Protein AF-A0A529FCH0-F1 (afdb_monomer_lite)

Radius of gyration: 18.07 Å; chains: 1; bounding box: 36×38×46 Å

pLDDT: mean 94.54, std 3.58, range [69.69, 98.44]

Structure (mmCIF, N/CA/C/O backbone):
data_AF-A0A529FCH0-F1
#
_entry.id   AF-A0A529FCH0-F1
#
loop_
_atom_site.group_PDB
_atom_site.id
_atom_site.type_symbol
_atom_site.label_atom_id
_atom_site.label_alt_id
_atom_site.label_comp_id
_atom_site.label_asym_id
_atom_site.label_entity_id
_atom_site.label_seq_id
_atom_site.pdbx_PDB_ins_code
_atom_site.Cartn_x
_atom_site.Cartn_y
_atom_site.Cartn_z
_atom_site.occupancy
_atom_site.B_iso_or_equiv
_atom_site.auth_seq_id
_atom_site.auth_comp_id
_atom_site.auth_asym_id
_atom_site.auth_atom_id
_atom_site.pdbx_PDB_model_num
ATOM 1 N N . TYR A 1 1 ? -3.120 -13.422 10.374 1.00 89.25 1 TYR A N 1
ATOM 2 C CA . TYR A 1 1 ? -1.796 -13.401 11.034 1.00 89.25 1 TYR A CA 1
ATOM 3 C C . TYR A 1 1 ? -1.778 -12.468 12.243 1.00 89.25 1 TYR A C 1
ATOM 5 O O . TYR A 1 1 ? -1.714 -12.983 13.349 1.00 89.25 1 TYR A O 1
ATOM 13 N N . LEU A 1 2 ? -1.898 -11.141 12.067 1.00 92.69 2 LEU A N 1
ATOM 14 C CA . LEU A 1 2 ? -1.776 -10.161 13.165 1.00 92.69 2 LEU A CA 1
ATOM 15 C C . LEU A 1 2 ? -2.730 -10.425 14.342 1.00 92.69 2 LEU A C 1
ATOM 17 O O . LEU A 1 2 ? -2.283 -10.433 15.482 1.00 92.69 2 LEU A O 1
ATOM 21 N N . ALA A 1 3 ? -4.005 -10.718 14.068 1.00 93.12 3 ALA A N 1
ATOM 22 C CA . ALA A 1 3 ? -4.989 -11.093 15.090 1.00 93.12 3 ALA A CA 1
ATOM 23 C C . ALA A 1 3 ? -4.512 -12.279 15.955 1.00 93.12 3 ALA A C 1
ATOM 25 O O . ALA A 1 3 ? -4.446 -12.179 17.175 1.00 93.12 3 ALA A O 1
ATOM 26 N N . VAL A 1 4 ? -4.093 -13.371 15.308 1.00 92.94 4 VAL A N 1
ATOM 27 C CA . VAL A 1 4 ? -3.622 -14.596 15.979 1.00 92.94 4 VAL A CA 1
ATOM 28 C C . VAL A 1 4 ? -2.334 -14.361 16.763 1.00 92.94 4 VAL A C 1
ATOM 30 O O . VAL A 1 4 ? -2.212 -14.813 17.897 1.00 92.94 4 VAL A O 1
ATOM 33 N N . ARG A 1 5 ? -1.387 -13.604 16.195 1.00 91.00 5 ARG A N 1
ATOM 34 C CA . ARG A 1 5 ? -0.142 -13.227 16.882 1.00 91.00 5 ARG A CA 1
ATOM 35 C C . ARG A 1 5 ? -0.406 -12.435 18.168 1.00 91.00 5 ARG A C 1
ATOM 37 O O . ARG A 1 5 ? 0.389 -12.527 19.094 1.00 91.00 5 ARG A O 1
ATOM 44 N N . ASN A 1 6 ? -1.516 -11.702 18.228 1.00 91.94 6 ASN A N 1
ATOM 45 C CA . ASN A 1 6 ? -1.942 -10.927 19.392 1.00 91.94 6 ASN A CA 1
ATOM 46 C C . ASN A 1 6 ? -3.012 -11.645 20.238 1.00 91.94 6 ASN A C 1
ATOM 48 O O . ASN A 1 6 ? -3.726 -11.005 21.003 1.00 91.94 6 ASN A O 1
ATOM 52 N N . GLY A 1 7 ? -3.119 -12.974 20.126 1.00 94.69 7 GLY A N 1
ATOM 53 C CA . GLY A 1 7 ? -3.901 -13.803 21.048 1.00 94.69 7 GLY A CA 1
ATOM 54 C C . GLY A 1 7 ? -5.348 -14.087 20.643 1.00 94.69 7 GLY A C 1
ATOM 55 O O . GLY A 1 7 ? -6.012 -14.838 21.356 1.00 94.69 7 GLY A O 1
ATOM 56 N N . LEU A 1 8 ? -5.834 -13.562 19.510 1.00 95.88 8 LEU A N 1
ATOM 57 C CA . LEU A 1 8 ? -7.170 -13.901 19.006 1.00 95.88 8 LEU A CA 1
ATOM 58 C C . LEU A 1 8 ? -7.195 -15.305 18.395 1.00 95.88 8 LEU A C 1
ATOM 60 O O . LEU A 1 8 ? -6.323 -15.691 17.612 1.00 95.88 8 LEU A O 1
ATOM 64 N N . LYS A 1 9 ? -8.235 -16.066 18.712 1.00 95.81 9 LYS A N 1
ATOM 65 C CA . LYS A 1 9 ? -8.464 -17.416 18.199 1.00 95.81 9 LYS A CA 1
ATOM 66 C C . LYS A 1 9 ? -9.343 -17.379 16.946 1.00 95.81 9 LYS A C 1
ATOM 68 O O . LYS A 1 9 ? -10.126 -16.445 16.757 1.00 95.81 9 LYS A O 1
ATOM 73 N N . PRO A 1 10 ? -9.256 -18.402 16.075 1.00 88.12 10 PRO A N 1
ATOM 74 C CA . PRO A 1 10 ? -10.286 -18.625 15.066 1.00 88.12 10 PRO A CA 1
ATOM 75 C C . PRO A 1 10 ? -11.669 -18.683 15.738 1.00 88.12 10 PRO A C 1
ATOM 77 O O . PRO A 1 10 ? -11.860 -19.473 16.659 1.00 88.12 10 PRO A O 1
ATOM 80 N N . GLY A 1 11 ? -12.604 -17.839 15.299 1.00 93.50 11 GLY A N 1
ATOM 81 C CA . GLY A 1 11 ? -13.940 -17.702 15.896 1.00 93.50 11 GLY A CA 1
ATOM 82 C C . GLY A 1 11 ? -14.148 -16.439 16.740 1.00 93.50 11 GLY A C 1
ATOM 83 O O . GLY A 1 11 ? -15.287 -15.999 16.853 1.00 93.50 11 GLY A O 1
ATOM 84 N N . ASP A 1 12 ? -13.082 -15.800 17.241 1.00 96.25 12 ASP A N 1
ATOM 85 C CA . ASP A 1 12 ? -13.191 -14.522 17.978 1.00 96.25 12 ASP A CA 1
ATOM 86 C C . ASP A 1 12 ? -13.555 -13.342 17.057 1.00 96.25 12 ASP A C 1
ATOM 88 O O . ASP A 1 12 ? -13.923 -12.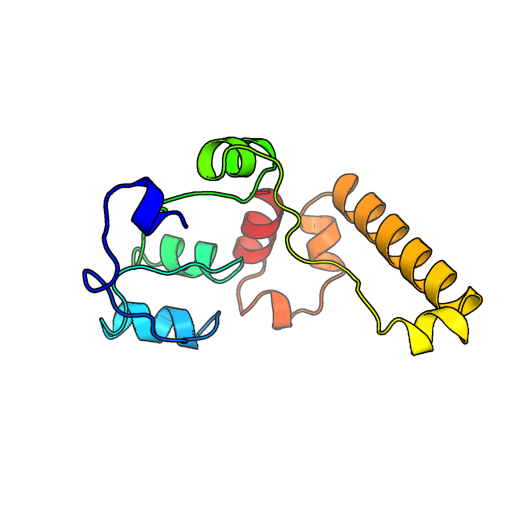264 17.515 1.00 96.25 12 ASP A O 1
ATOM 92 N N . TYR A 1 13 ? -13.424 -13.535 15.744 1.00 94.81 13 TYR A N 1
ATOM 93 C CA . TYR A 1 13 ? -13.756 -12.556 14.719 1.00 94.81 13 TYR A CA 1
ATOM 94 C C . TYR A 1 13 ? -14.274 -13.249 13.459 1.00 94.81 13 TYR A C 1
ATOM 96 O O . TYR A 1 13 ? -13.989 -14.423 13.199 1.00 94.81 13 TYR A O 1
ATOM 104 N N . THR A 1 14 ? -14.999 -12.487 12.646 1.00 95.12 14 THR A N 1
ATOM 105 C CA . THR A 1 14 ? -15.400 -12.881 11.295 1.00 95.12 14 THR A CA 1
ATOM 106 C C . THR A 1 14 ? -14.694 -12.001 10.270 1.00 95.12 14 THR A C 1
ATOM 108 O O . THR A 1 14 ? -14.229 -10.904 10.581 1.00 95.12 14 THR A O 1
ATOM 111 N N . LEU A 1 15 ? -14.553 -12.507 9.047 1.00 94.56 15 LEU A N 1
ATOM 112 C CA . LEU A 1 15 ? -13.958 -11.763 7.942 1.00 94.56 15 LEU A CA 1
ATOM 113 C C . LEU A 1 15 ? -15.052 -11.373 6.954 1.00 94.56 15 LEU A C 1
ATOM 115 O O . LEU A 1 15 ? -15.754 -12.240 6.437 1.00 94.56 15 LEU A O 1
ATOM 119 N N . LEU A 1 16 ? -15.148 -10.075 6.668 1.00 96.75 16 LEU A N 1
ATOM 120 C CA . LEU A 1 16 ? -16.065 -9.520 5.680 1.00 96.75 16 LEU A CA 1
ATOM 121 C C . LEU A 1 16 ? -15.259 -8.833 4.563 1.00 96.75 16 LEU A C 1
ATOM 123 O O . LEU A 1 16 ? -14.545 -7.864 4.837 1.00 96.75 16 LEU A O 1
ATOM 127 N N . PRO A 1 17 ? -15.330 -9.306 3.305 1.00 96.19 17 PRO A N 1
ATOM 128 C CA . PRO A 1 17 ? -14.671 -8.637 2.190 1.00 96.19 17 PRO A CA 1
ATOM 129 C C . PRO A 1 17 ? -15.437 -7.364 1.807 1.00 96.19 17 PRO A C 1
ATOM 131 O O . PRO A 1 17 ? -16.474 -7.426 1.154 1.00 96.19 17 PRO A O 1
ATOM 134 N N . VAL A 1 18 ? -14.907 -6.201 2.194 1.00 96.56 18 VAL A N 1
ATOM 135 C CA . VAL A 1 18 ? -15.541 -4.888 1.944 1.00 96.56 18 VAL A CA 1
ATOM 136 C C . VAL A 1 18 ? -14.848 -4.057 0.858 1.00 96.56 18 VAL A C 1
ATOM 138 O O . VAL A 1 18 ? -15.271 -2.942 0.560 1.00 96.56 18 VAL A O 1
ATOM 141 N N . GLY A 1 19 ? -13.782 -4.573 0.243 1.00 94.19 19 GLY A N 1
ATOM 142 C CA . GLY A 1 19 ? -12.987 -3.837 -0.745 1.00 94.19 19 GLY A CA 1
ATOM 143 C C . GLY A 1 19 ? -12.156 -2.703 -0.129 1.00 94.19 19 GLY A C 1
ATOM 144 O O . GLY A 1 19 ? -11.763 -2.780 1.030 1.00 94.19 19 GLY A O 1
ATOM 145 N N . ALA A 1 20 ? -11.873 -1.663 -0.914 1.00 91.62 20 ALA A N 1
ATOM 146 C CA . ALA A 1 20 ? -11.093 -0.484 -0.520 1.00 91.62 20 ALA A CA 1
ATOM 147 C C . ALA A 1 20 ? -11.799 0.808 -0.977 1.00 91.62 20 ALA A C 1
ATOM 149 O O . ALA A 1 20 ? -12.777 0.769 -1.725 1.00 91.62 20 ALA A O 1
ATOM 150 N N . GLY A 1 21 ? -11.315 1.975 -0.549 1.00 92.25 21 GLY A N 1
ATOM 151 C CA . GLY A 1 21 ? -11.914 3.257 -0.922 1.00 92.25 21 GLY A CA 1
ATOM 152 C C . GLY A 1 21 ? -13.302 3.450 -0.307 1.00 92.25 21 GLY A C 1
ATOM 153 O O . GLY A 1 21 ? -13.499 3.225 0.886 1.00 92.25 21 GLY A O 1
ATOM 154 N N . ASN A 1 22 ? -14.272 3.890 -1.113 1.00 93.06 22 ASN A N 1
ATOM 155 C CA . ASN A 1 22 ? -15.601 4.269 -0.621 1.00 93.06 22 ASN A CA 1
ATOM 156 C C . ASN A 1 22 ? -16.355 3.109 0.046 1.00 93.06 22 ASN A C 1
ATOM 158 O O . ASN A 1 22 ? -17.089 3.349 1.000 1.00 93.06 22 ASN A O 1
ATOM 162 N N . THR A 1 23 ? -16.171 1.869 -0.418 1.00 96.50 23 THR A N 1
ATOM 163 C CA . THR A 1 23 ? -16.853 0.702 0.163 1.00 96.50 23 THR A CA 1
ATOM 164 C C . THR A 1 23 ? -16.298 0.357 1.543 1.00 96.50 23 THR A C 1
ATOM 166 O O . THR A 1 23 ? -17.070 0.110 2.463 1.00 96.50 23 THR A O 1
ATOM 169 N N . PHE A 1 24 ? -14.977 0.445 1.726 1.00 97.56 24 PHE A N 1
ATOM 170 C CA . PHE A 1 24 ? -14.343 0.275 3.035 1.00 97.56 24 PHE A CA 1
ATOM 171 C C . PHE A 1 24 ? -14.774 1.381 4.006 1.00 97.56 24 PHE A C 1
ATOM 173 O O . PHE A 1 24 ? -15.151 1.100 5.139 1.00 97.56 24 PHE A O 1
ATOM 180 N N . ILE A 1 25 ? -14.778 2.642 3.550 1.00 96.25 25 ILE A N 1
ATOM 181 C CA . ILE A 1 25 ? -15.233 3.783 4.362 1.00 96.25 25 ILE A CA 1
ATOM 182 C C . ILE A 1 25 ? -16.697 3.602 4.781 1.00 96.25 25 ILE A C 1
ATOM 184 O O . ILE A 1 25 ? -17.035 3.847 5.936 1.00 96.25 25 ILE A O 1
ATOM 188 N N . ALA A 1 26 ? -17.565 3.164 3.866 1.00 97.31 26 ALA A N 1
ATOM 189 C CA . ALA A 1 26 ? -18.964 2.894 4.176 1.00 97.31 26 ALA A CA 1
ATOM 190 C C . ALA A 1 26 ? -19.114 1.766 5.205 1.00 97.31 26 ALA A C 1
ATOM 192 O O . ALA A 1 26 ? -19.889 1.921 6.142 1.00 97.31 26 ALA A O 1
ATOM 193 N N . ALA A 1 27 ? -18.345 0.682 5.075 1.00 98.31 27 ALA A N 1
ATOM 194 C CA . ALA A 1 27 ? -18.388 -0.435 6.013 1.00 98.31 27 ALA A CA 1
ATOM 195 C C . ALA A 1 27 ? -17.969 -0.031 7.437 1.00 98.31 27 ALA A C 1
ATOM 197 O O . ALA A 1 27 ? -18.598 -0.474 8.393 1.00 98.31 27 ALA A O 1
ATOM 198 N N . VAL A 1 28 ? -16.965 0.848 7.581 1.00 97.81 28 VAL A N 1
ATOM 199 C CA . VAL A 1 28 ? -16.597 1.438 8.883 1.00 97.81 28 VAL A CA 1
ATOM 200 C C . VAL A 1 28 ? -17.748 2.288 9.431 1.00 97.81 28 VAL A C 1
ATOM 202 O O . VAL A 1 28 ? -18.199 2.072 10.549 1.00 97.81 28 VAL A O 1
ATOM 205 N N . LYS A 1 29 ? -18.286 3.217 8.628 1.00 97.00 29 LYS A N 1
ATOM 206 C CA . LYS A 1 29 ? -19.363 4.133 9.060 1.00 97.00 29 LYS A CA 1
ATOM 207 C C . LYS A 1 29 ? -20.671 3.427 9.421 1.00 97.00 29 LYS A C 1
ATOM 209 O O . LYS A 1 29 ? -21.437 3.932 10.232 1.00 97.00 29 LYS A O 1
ATOM 214 N N . GLN A 1 30 ? -20.956 2.306 8.767 1.00 97.62 30 GLN A N 1
ATOM 215 C CA . GLN A 1 30 ? -22.154 1.496 8.994 1.00 97.62 30 GLN A CA 1
ATOM 216 C C . GLN A 1 30 ? -21.939 0.417 10.064 1.00 97.62 30 GLN A C 1
ATOM 218 O O . GLN A 1 30 ? -22.808 -0.435 10.228 1.00 97.62 30 GLN A O 1
ATOM 223 N N . ASP A 1 31 ? -20.790 0.431 10.750 1.00 97.19 31 ASP A N 1
ATOM 224 C CA . ASP A 1 31 ? -20.401 -0.544 11.777 1.00 97.19 31 ASP A CA 1
ATOM 225 C C . ASP A 1 31 ? -20.448 -2.008 11.290 1.00 97.19 31 ASP A C 1
ATOM 227 O O . ASP A 1 31 ? -20.649 -2.956 12.047 1.00 97.19 31 ASP A O 1
ATOM 231 N N . GLN A 1 32 ? -20.246 -2.217 9.986 1.00 98.00 32 GLN A N 1
ATOM 232 C CA . GLN A 1 32 ? -20.128 -3.557 9.410 1.00 98.00 32 GLN A CA 1
ATOM 233 C C . GLN A 1 32 ? -18.769 -4.189 9.717 1.00 98.00 32 GLN A C 1
ATOM 235 O O . GLN A 1 32 ? -18.647 -5.414 9.713 1.00 98.00 32 GLN A O 1
ATOM 240 N N . ILE A 1 33 ? -17.745 -3.361 9.950 1.00 97.94 33 ILE A N 1
ATOM 241 C CA . ILE A 1 33 ? -16.413 -3.791 10.373 1.00 97.94 33 ILE A CA 1
ATOM 242 C C . ILE A 1 33 ? -15.897 -2.901 11.504 1.00 97.94 33 ILE A C 1
ATOM 244 O O . ILE A 1 33 ? -16.013 -1.681 11.448 1.00 97.94 33 ILE A O 1
ATOM 248 N N . GLN A 1 34 ? -15.248 -3.515 12.494 1.00 96.31 34 GLN A N 1
ATOM 249 C CA . GLN A 1 34 ? -14.599 -2.802 13.604 1.00 96.31 34 GLN A CA 1
ATOM 250 C C . GLN A 1 34 ? -13.098 -2.579 13.357 1.00 96.31 34 GLN A C 1
ATOM 252 O O . GLN A 1 34 ? -12.473 -1.725 13.980 1.00 96.31 34 GLN A O 1
ATOM 257 N N . ALA A 1 35 ? -12.501 -3.347 12.443 1.00 96.06 35 ALA A N 1
ATOM 258 C CA . ALA A 1 35 ? -11.118 -3.201 12.008 1.00 96.06 35 ALA A CA 1
ATOM 259 C C . ALA A 1 35 ? -10.955 -3.742 10.583 1.00 96.06 35 ALA A C 1
ATOM 261 O O . ALA A 1 35 ? -11.679 -4.640 10.156 1.00 96.06 35 ALA A O 1
ATOM 262 N N . GLY A 1 36 ? -9.963 -3.237 9.853 1.00 95.81 36 GLY A N 1
ATOM 263 C CA . GLY A 1 36 ? -9.641 -3.740 8.524 1.00 95.81 36 GLY A CA 1
ATOM 264 C C . GLY A 1 36 ? -8.273 -3.279 8.039 1.00 95.81 36 GLY A C 1
ATOM 265 O O . GLY A 1 36 ? -7.667 -2.371 8.604 1.00 95.81 36 GLY A O 1
ATOM 266 N N . MET A 1 37 ? -7.787 -3.927 6.984 1.00 95.06 37 MET A N 1
ATOM 267 C CA . MET A 1 37 ? -6.538 -3.577 6.312 1.00 95.06 37 MET A CA 1
ATOM 268 C C . MET A 1 37 ? -6.865 -2.894 4.985 1.00 95.06 37 MET A C 1
ATOM 270 O O . MET A 1 37 ? -7.599 -3.448 4.173 1.00 95.06 37 MET A O 1
ATOM 274 N N . THR A 1 38 ? -6.322 -1.699 4.768 1.00 95.00 38 THR A N 1
ATOM 275 C CA . THR A 1 38 ? -6.512 -0.917 3.539 1.00 95.00 38 THR A CA 1
ATOM 276 C C . THR A 1 38 ? -5.234 -0.140 3.206 1.00 95.00 38 THR A C 1
ATOM 278 O O . THR A 1 38 ? -4.282 -0.152 3.983 1.00 95.00 38 THR A O 1
ATOM 281 N N . THR A 1 39 ? -5.204 0.526 2.051 1.00 93.31 39 THR A N 1
ATOM 282 C CA . THR A 1 39 ? -4.084 1.345 1.559 1.00 93.31 39 THR A CA 1
ATOM 283 C C . THR A 1 39 ? -4.500 2.802 1.340 1.00 93.31 39 THR A C 1
ATOM 285 O O . THR A 1 39 ? -5.688 3.149 1.410 1.00 93.31 39 THR A O 1
ATOM 288 N N . GLU A 1 40 ? -3.533 3.667 1.037 1.00 91.56 40 GLU A N 1
ATOM 289 C CA . GLU A 1 40 ? -3.813 5.022 0.555 1.00 91.56 40 GLU A CA 1
ATOM 290 C C . GLU A 1 40 ? -4.598 5.005 -0.773 1.00 91.56 40 GLU A C 1
ATOM 292 O O . GLU A 1 40 ? -4.481 4.046 -1.544 1.00 91.56 40 GLU A O 1
ATOM 297 N N . PRO A 1 41 ? -5.434 6.027 -1.050 1.00 91.81 41 PRO A N 1
ATOM 298 C CA . PRO A 1 41 ? -5.751 7.188 -0.202 1.00 91.81 41 PRO A CA 1
ATOM 299 C C . PRO A 1 41 ? -6.869 6.928 0.832 1.00 91.81 41 PRO A C 1
ATOM 301 O O . PRO A 1 41 ? -7.414 7.864 1.420 1.00 91.81 41 PRO A O 1
ATOM 304 N N . THR A 1 42 ? -7.286 5.672 1.034 1.00 93.62 42 THR A N 1
ATOM 305 C CA . THR A 1 42 ? -8.391 5.331 1.955 1.00 93.62 42 THR A CA 1
ATOM 306 C C . THR A 1 42 ? -8.027 5.648 3.406 1.00 93.62 42 THR A C 1
ATOM 308 O O . THR A 1 42 ? -8.857 6.189 4.135 1.00 93.62 42 THR A O 1
ATOM 311 N N . ILE A 1 43 ? -6.782 5.352 3.804 1.00 94.06 43 ILE A N 1
ATOM 312 C CA . ILE A 1 43 ? -6.254 5.637 5.147 1.00 94.06 43 ILE A CA 1
ATOM 313 C C . ILE A 1 43 ? -6.340 7.139 5.423 1.00 94.06 43 ILE A C 1
ATOM 315 O O . ILE A 1 43 ? -7.006 7.548 6.375 1.00 94.06 43 ILE A O 1
ATOM 319 N N . ALA A 1 44 ? -5.739 7.965 4.563 1.00 91.81 44 ALA A N 1
ATOM 320 C CA . ALA A 1 44 ? -5.725 9.409 4.751 1.00 91.81 44 ALA A CA 1
ATOM 321 C C . ALA A 1 44 ? -7.141 10.010 4.837 1.00 91.81 44 ALA A C 1
ATOM 323 O O . ALA A 1 44 ? -7.384 10.913 5.638 1.00 91.81 44 ALA A O 1
ATOM 324 N N . LYS A 1 45 ? -8.110 9.477 4.078 1.00 92.56 45 LYS A N 1
ATOM 325 C CA . LYS A 1 45 ? -9.518 9.900 4.169 1.00 92.56 45 LYS A CA 1
ATOM 326 C C . LYS A 1 45 ? -10.144 9.591 5.526 1.00 92.56 45 LYS A C 1
ATOM 328 O O . LYS A 1 45 ? -10.742 10.488 6.111 1.00 92.56 45 LYS A O 1
ATOM 333 N N . LEU A 1 46 ? -9.998 8.362 6.023 1.00 94.94 46 LEU A N 1
ATOM 334 C CA . LEU A 1 46 ? -10.565 7.948 7.312 1.00 94.94 46 LEU A CA 1
ATOM 335 C C . LEU A 1 46 ? -9.971 8.733 8.485 1.00 94.94 46 LEU A C 1
ATOM 337 O O . LEU A 1 46 ? -10.709 9.147 9.379 1.00 94.94 46 LEU A O 1
ATOM 341 N N . LEU A 1 47 ? -8.657 8.979 8.454 1.00 94.00 47 LEU A N 1
ATOM 342 C CA . LEU A 1 47 ? -7.974 9.776 9.474 1.00 94.00 47 LEU A CA 1
ATOM 343 C C . LEU A 1 47 ? -8.430 11.235 9.442 1.00 94.00 47 LEU A C 1
ATOM 345 O O . LEU A 1 47 ? -8.720 11.811 10.486 1.00 94.00 47 LEU A O 1
ATOM 349 N N . LYS A 1 48 ? -8.554 11.825 8.245 1.00 92.00 48 LYS A N 1
ATOM 350 C CA . LYS A 1 48 ? -9.021 13.208 8.080 1.00 92.00 48 LYS A CA 1
ATOM 351 C C . LYS A 1 48 ? -10.432 13.418 8.628 1.00 92.00 48 LYS A C 1
ATOM 353 O O . LYS A 1 48 ? -10.725 14.493 9.140 1.00 92.00 48 LYS A O 1
ATOM 358 N N . THR A 1 49 ? -11.307 12.422 8.498 1.00 92.88 49 THR A N 1
ATOM 359 C CA . THR A 1 49 ? -12.680 12.493 9.014 1.00 92.88 49 THR A CA 1
ATOM 360 C C . THR A 1 49 ? -12.813 12.039 10.467 1.00 92.88 49 THR A C 1
ATOM 362 O O . THR A 1 49 ? -13.900 12.163 11.018 1.00 92.88 49 THR A O 1
ATOM 365 N N . GLY A 1 50 ? -11.750 11.512 11.086 1.00 95.12 50 GLY A N 1
ATOM 366 C CA . GLY A 1 50 ? -11.789 10.973 12.451 1.00 95.12 50 GLY A CA 1
ATOM 367 C C . GLY A 1 50 ? -12.592 9.676 12.598 1.00 95.12 50 GLY A C 1
ATOM 368 O O . GLY A 1 50 ? -12.945 9.303 13.709 1.00 95.12 50 GLY A O 1
ATOM 369 N N . GLU A 1 51 ? -12.881 8.991 11.489 1.00 95.88 51 GLU A N 1
ATOM 370 C CA . GLU A 1 51 ? -13.722 7.779 11.463 1.00 95.88 51 GLU A CA 1
ATOM 371 C C . GLU A 1 51 ? -12.927 6.520 11.837 1.00 95.88 51 GLU A C 1
ATOM 373 O O . GLU A 1 51 ? -13.502 5.478 12.130 1.00 95.88 51 GLU A O 1
ATOM 378 N N . ALA A 1 52 ? -11.594 6.591 11.794 1.00 97.12 52 ALA A N 1
ATOM 379 C CA . ALA A 1 52 ? -10.722 5.496 12.193 1.00 97.12 52 ALA A CA 1
ATOM 380 C C . ALA A 1 52 ? -9.400 6.014 12.766 1.00 97.12 52 ALA A C 1
ATOM 382 O O . ALA A 1 52 ? -9.030 7.177 12.593 1.00 97.12 52 ALA A O 1
ATOM 383 N N . SER A 1 53 ? -8.656 5.108 13.391 1.00 97.19 53 SER A N 1
ATOM 384 C CA . SER A 1 53 ? -7.276 5.299 13.829 1.00 97.19 53 SER A CA 1
ATOM 385 C C . SER A 1 53 ? -6.397 4.153 13.317 1.00 97.19 53 SER A C 1
ATOM 387 O O . SER A 1 53 ? -6.885 3.097 12.909 1.00 97.19 53 SER A O 1
ATOM 389 N N . ILE A 1 54 ? -5.080 4.366 13.293 1.00 96.38 54 ILE A N 1
ATOM 390 C CA . ILE A 1 54 ? -4.128 3.337 12.865 1.00 96.38 54 ILE A CA 1
ATOM 391 C C . ILE A 1 54 ? -3.888 2.364 14.025 1.00 96.38 54 ILE A C 1
ATOM 393 O O . ILE A 1 54 ? -3.395 2.773 15.073 1.00 96.38 54 ILE A O 1
ATOM 397 N N . LEU A 1 55 ? -4.182 1.077 13.812 1.00 95.75 55 LEU A N 1
ATOM 398 C CA . LEU A 1 55 ? -3.832 0.001 14.751 1.00 95.75 55 LEU A CA 1
ATOM 399 C C . LEU A 1 55 ? -2.415 -0.532 14.510 1.00 95.75 55 LEU A C 1
ATOM 401 O O . LEU A 1 55 ? -1.650 -0.741 15.445 1.00 95.75 55 LEU A O 1
ATOM 405 N N . VAL A 1 56 ? -2.079 -0.768 13.241 1.00 95.75 56 VAL A N 1
ATOM 406 C CA . VAL A 1 56 ? -0.773 -1.258 12.789 1.00 95.75 56 VAL A CA 1
ATOM 407 C C . VAL A 1 56 ? -0.433 -0.528 11.497 1.00 95.75 56 VAL A C 1
ATOM 409 O O . VAL A 1 56 ? -1.236 -0.511 10.565 1.00 95.75 56 VAL A O 1
ATOM 412 N N . ASP A 1 57 ? 0.752 0.071 11.441 1.00 94.50 57 ASP A N 1
ATOM 413 C CA . ASP A 1 57 ? 1.277 0.720 10.243 1.00 94.50 57 ASP A CA 1
ATOM 414 C C . ASP A 1 57 ? 2.298 -0.212 9.579 1.00 94.50 57 ASP A C 1
ATOM 416 O O . ASP A 1 57 ? 3.185 -0.726 10.249 1.00 94.50 57 ASP A O 1
ATOM 420 N N . MET A 1 58 ? 2.168 -0.453 8.276 1.00 94.19 58 MET A N 1
ATOM 421 C CA . MET A 1 58 ? 3.095 -1.279 7.487 1.00 94.19 58 MET A CA 1
ATOM 422 C C . MET A 1 58 ? 3.522 -0.560 6.201 1.00 94.19 58 MET A C 1
ATOM 424 O O . MET A 1 58 ? 3.827 -1.198 5.199 1.00 94.19 58 MET A O 1
ATOM 428 N N . ARG A 1 59 ? 3.503 0.778 6.202 1.00 92.25 59 ARG A N 1
ATOM 429 C CA . ARG A 1 59 ? 3.869 1.581 5.025 1.00 92.25 59 ARG A CA 1
ATOM 430 C C . ARG A 1 59 ? 5.364 1.582 4.724 1.00 92.25 59 ARG A C 1
ATOM 432 O O . ARG A 1 59 ? 5.751 1.633 3.567 1.00 92.25 59 ARG A O 1
ATOM 439 N N . THR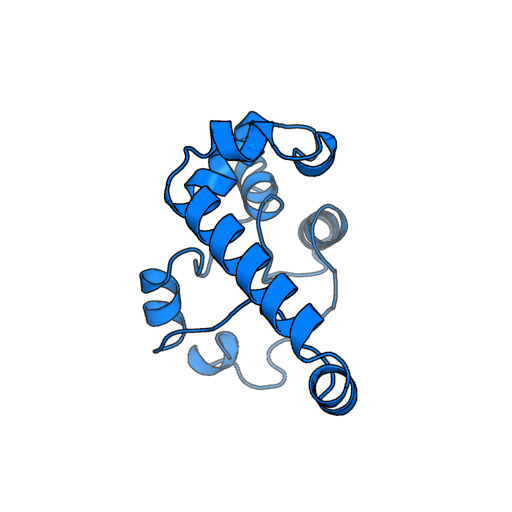 A 1 60 ? 6.213 1.439 5.744 1.00 91.88 60 THR A N 1
ATOM 440 C CA . THR A 1 60 ? 7.669 1.343 5.547 1.00 91.88 60 THR A CA 1
ATOM 441 C C . THR A 1 60 ? 8.184 -0.082 5.773 1.00 91.88 60 THR A C 1
ATOM 443 O O . THR A 1 60 ? 7.557 -0.857 6.515 1.00 91.88 60 THR A O 1
ATOM 446 N N . PRO A 1 61 ? 9.336 -0.456 5.181 1.00 92.06 61 PRO A N 1
ATOM 447 C CA . PRO A 1 61 ? 9.970 -1.751 5.428 1.00 92.06 61 PRO A CA 1
ATOM 448 C C . PRO A 1 61 ? 10.237 -2.026 6.914 1.00 92.06 61 PRO A C 1
ATOM 450 O O . PRO A 1 61 ? 10.060 -3.152 7.378 1.00 92.06 61 PRO A O 1
ATOM 453 N N . GLU A 1 62 ? 10.619 -1.001 7.677 1.00 94.12 62 GLU A N 1
ATOM 454 C CA . GLU A 1 62 ? 10.925 -1.098 9.107 1.00 94.12 62 GLU A CA 1
ATOM 455 C C . GLU A 1 62 ? 9.669 -1.441 9.906 1.00 94.12 62 GLU A C 1
ATOM 457 O O . GLU A 1 62 ? 9.658 -2.430 10.639 1.00 94.12 62 GLU A O 1
ATOM 462 N N . LYS A 1 63 ? 8.588 -0.679 9.699 1.00 94.75 63 LYS A N 1
ATOM 463 C CA . LYS A 1 63 ? 7.302 -0.895 10.378 1.00 94.75 63 LYS A CA 1
ATOM 464 C C . LYS A 1 63 ? 6.671 -2.236 9.998 1.00 94.75 63 LYS A C 1
ATOM 466 O O . LYS A 1 63 ? 6.118 -2.947 10.832 1.00 94.75 63 LYS A O 1
ATOM 471 N N . THR A 1 64 ? 6.828 -2.639 8.739 1.00 95.06 64 THR A N 1
ATOM 472 C CA . THR A 1 64 ? 6.420 -3.967 8.262 1.00 95.06 64 THR A CA 1
ATOM 473 C C . THR A 1 64 ? 7.172 -5.076 8.991 1.00 95.06 64 THR A C 1
ATOM 475 O O . THR A 1 64 ? 6.566 -6.037 9.470 1.00 95.06 64 THR A O 1
ATOM 478 N N . LYS A 1 65 ? 8.498 -4.944 9.112 1.00 95.12 65 LYS A N 1
ATOM 479 C CA . LYS A 1 65 ? 9.333 -5.919 9.815 1.00 95.12 65 LYS A CA 1
ATOM 480 C C . LYS A 1 65 ? 8.991 -5.989 11.301 1.00 95.12 65 LYS A C 1
ATOM 482 O O . LYS A 1 65 ? 8.972 -7.086 11.851 1.00 95.12 65 LYS A O 1
ATOM 487 N N . GLU A 1 66 ? 8.685 -4.862 11.933 1.00 94.50 66 GLU A N 1
ATOM 488 C CA . GLU A 1 66 ? 8.189 -4.815 13.311 1.00 94.50 66 GLU A CA 1
ATOM 489 C C . GLU A 1 66 ? 6.878 -5.609 13.457 1.00 94.50 66 GLU A C 1
ATOM 491 O O . GLU A 1 66 ? 6.781 -6.530 14.276 1.00 94.50 66 GLU A O 1
ATOM 496 N N . ALA A 1 67 ? 5.903 -5.335 12.586 1.00 94.38 67 ALA A N 1
ATOM 497 C CA . ALA A 1 67 ? 4.586 -5.964 12.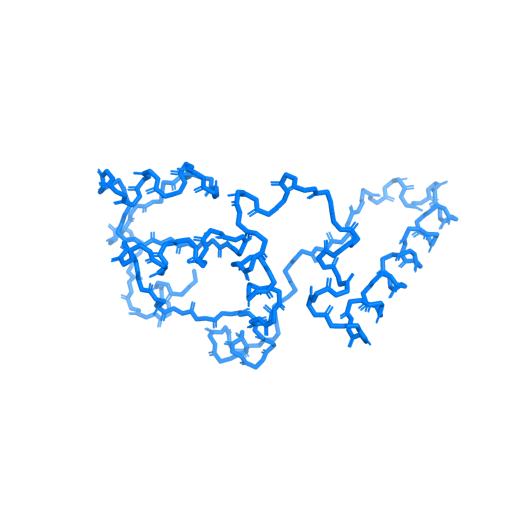618 1.00 94.38 67 ALA A CA 1
ATOM 498 C C . ALA A 1 67 ? 4.611 -7.470 12.291 1.00 94.38 67 ALA A C 1
ATOM 500 O O . ALA A 1 67 ? 3.854 -8.252 12.874 1.00 94.38 67 ALA A O 1
ATOM 501 N N . LEU A 1 68 ? 5.468 -7.901 11.360 1.00 94.56 68 LEU A N 1
ATOM 502 C CA . LEU A 1 68 ? 5.432 -9.252 10.779 1.00 94.56 68 LEU A CA 1
ATOM 503 C C . LEU A 1 68 ? 6.641 -10.128 11.133 1.00 94.56 68 LEU A C 1
ATOM 505 O O . LEU A 1 68 ? 6.602 -11.334 10.914 1.00 94.56 68 LEU A O 1
ATOM 509 N N . GLY A 1 69 ? 7.691 -9.560 11.729 1.00 93.19 69 GLY A N 1
ATOM 510 C CA . GLY A 1 69 ? 8.921 -10.276 12.088 1.00 93.19 69 GLY A CA 1
ATOM 511 C C . GLY A 1 69 ? 9.907 -10.473 10.930 1.00 93.19 69 GLY A C 1
ATOM 512 O O . GLY A 1 69 ? 10.943 -11.108 11.109 1.00 93.19 69 GLY A O 1
ATOM 513 N N . GLY A 1 70 ? 9.622 -9.928 9.747 1.00 93.25 70 GLY A N 1
ATOM 514 C CA . GLY A 1 70 ? 10.455 -10.073 8.556 1.00 93.25 70 GLY A CA 1
ATOM 515 C C . GLY A 1 70 ? 9.980 -9.185 7.404 1.00 93.25 70 GLY A C 1
ATOM 516 O O . GLY A 1 70 ? 8.943 -8.530 7.528 1.00 93.25 70 GLY A O 1
ATOM 517 N N . PRO A 1 71 ? 10.732 -9.135 6.290 1.00 91.19 71 PRO A N 1
ATOM 518 C CA . PRO A 1 71 ? 10.274 -8.448 5.090 1.00 91.19 71 PRO A CA 1
ATOM 519 C C . PRO A 1 71 ? 8.990 -9.097 4.560 1.00 91.19 71 PRO A C 1
ATOM 521 O O . PRO A 1 71 ? 8.840 -10.319 4.599 1.00 91.19 71 PRO A O 1
ATOM 524 N N . TYR A 1 72 ? 8.087 -8.277 4.028 1.00 91.38 72 TYR A N 1
ATOM 525 C CA . TYR A 1 72 ? 6.846 -8.733 3.411 1.00 91.38 72 TYR A CA 1
ATOM 526 C C . TYR A 1 72 ? 6.736 -8.162 1.993 1.00 91.38 72 TYR A C 1
ATOM 528 O O . TYR A 1 72 ? 6.532 -6.955 1.841 1.00 91.38 72 TYR A O 1
ATOM 536 N N . PRO A 1 73 ? 6.898 -8.988 0.944 1.00 89.75 73 PRO A N 1
ATOM 537 C CA . PRO A 1 73 ? 6.636 -8.550 -0.418 1.00 89.75 73 PRO A CA 1
ATOM 538 C C . PRO A 1 73 ? 5.126 -8.345 -0.593 1.00 89.75 73 PRO A C 1
ATOM 540 O O . PRO A 1 73 ? 4.349 -9.291 -0.488 1.00 89.75 73 PRO A O 1
ATOM 543 N N . ALA A 1 74 ? 4.719 -7.097 -0.834 1.00 90.06 74 ALA A N 1
ATOM 544 C CA . ALA A 1 74 ? 3.324 -6.726 -1.045 1.00 90.06 74 ALA A CA 1
ATOM 545 C C . ALA A 1 74 ? 2.916 -6.926 -2.520 1.00 90.06 74 ALA A C 1
ATOM 547 O O . ALA A 1 74 ? 2.879 -8.051 -3.021 1.00 90.06 74 ALA A O 1
ATOM 548 N N . ALA A 1 75 ? 2.610 -5.846 -3.243 1.00 89.81 75 ALA A N 1
ATOM 549 C CA . ALA A 1 75 ? 2.291 -5.925 -4.664 1.00 89.81 75 ALA A CA 1
ATOM 550 C C . ALA A 1 75 ? 3.518 -6.381 -5.470 1.00 89.81 75 ALA A C 1
ATOM 552 O O . ALA A 1 75 ? 4.597 -5.800 -5.363 1.00 89.81 75 ALA A O 1
ATOM 553 N N . SER A 1 76 ? 3.338 -7.418 -6.287 1.00 92.31 76 SER A N 1
ATOM 554 C CA . SER A 1 76 ? 4.384 -7.989 -7.138 1.00 92.31 76 SER A CA 1
ATOM 555 C C . SER A 1 76 ? 3.864 -8.161 -8.560 1.00 92.31 76 SER A C 1
ATOM 557 O O . SER A 1 76 ? 2.697 -8.499 -8.756 1.00 92.31 76 SER A O 1
ATOM 559 N N . PHE A 1 77 ? 4.730 -7.966 -9.554 1.00 92.38 77 PHE A N 1
ATOM 560 C CA . PHE A 1 77 ? 4.439 -8.389 -10.920 1.00 92.38 77 PHE A CA 1
ATOM 561 C C . PHE A 1 77 ? 4.696 -9.894 -11.033 1.00 92.38 77 PHE A C 1
ATOM 563 O O . PHE A 1 77 ? 5.829 -10.345 -10.872 1.00 92.38 77 PHE A O 1
ATOM 570 N N . TYR A 1 78 ? 3.643 -10.666 -11.288 1.00 94.19 78 TYR A N 1
ATOM 571 C CA . TYR A 1 78 ? 3.718 -12.106 -11.509 1.00 94.19 78 TYR A CA 1
ATOM 572 C C . TYR A 1 78 ? 2.932 -12.480 -12.764 1.00 94.19 78 TYR A C 1
ATOM 574 O O . TYR A 1 78 ? 1.948 -11.836 -13.124 1.00 94.19 78 TYR A O 1
ATOM 582 N N . VAL A 1 79 ? 3.388 -13.532 -13.434 1.00 95.44 79 VAL A N 1
ATOM 583 C CA . VAL A 1 79 ? 2.794 -14.066 -14.661 1.00 95.44 79 VAL A CA 1
ATOM 584 C C . VAL A 1 79 ? 2.746 -15.586 -14.577 1.00 95.44 79 VAL A C 1
ATOM 586 O O . VAL A 1 79 ? 3.444 -16.195 -13.765 1.00 95.44 79 VAL A O 1
ATOM 589 N N . GLN A 1 80 ? 1.923 -16.210 -15.417 1.00 97.88 80 GLN A N 1
ATOM 590 C CA . GLN A 1 80 ? 1.892 -17.666 -15.527 1.00 97.88 80 GLN A CA 1
ATOM 591 C C . GLN A 1 80 ? 3.230 -18.202 -16.054 1.00 97.88 80 GLN A C 1
ATOM 593 O O . GLN A 1 80 ? 3.810 -17.620 -16.973 1.00 97.88 80 GLN A O 1
ATOM 598 N N . SER A 1 81 ? 3.674 -19.350 -15.536 1.00 97.62 81 SER A N 1
ATOM 599 C CA . SER A 1 81 ? 4.926 -19.995 -15.959 1.00 97.62 81 SER A CA 1
ATOM 600 C C . SER A 1 81 ? 4.969 -20.264 -17.469 1.00 97.62 81 SER A C 1
ATOM 602 O O . SER A 1 81 ? 5.933 -19.899 -18.133 1.00 97.62 81 SER A O 1
ATOM 604 N N . ALA A 1 82 ? 3.881 -20.785 -18.044 1.00 98.12 82 ALA A N 1
ATOM 605 C CA . ALA A 1 82 ? 3.796 -21.044 -19.484 1.00 98.12 82 ALA A CA 1
ATOM 606 C C . ALA A 1 82 ? 3.909 -19.763 -20.340 1.00 98.12 82 ALA A C 1
ATOM 608 O O . ALA A 1 82 ? 4.443 -19.783 -21.452 1.00 98.12 82 ALA A O 1
ATOM 609 N N . TRP A 1 83 ? 3.426 -18.627 -19.822 1.00 98.25 83 TRP A N 1
ATOM 610 C CA . TRP A 1 83 ? 3.530 -17.352 -20.528 1.00 98.25 83 TRP A CA 1
ATOM 611 C C . TRP A 1 83 ? 4.979 -16.864 -20.551 1.00 98.25 83 TRP A C 1
ATOM 613 O O . TRP A 1 83 ? 5.498 -16.567 -21.623 1.00 98.25 83 TRP A O 1
ATOM 623 N N . ILE A 1 84 ? 5.671 -16.855 -19.404 1.00 97.75 84 ILE A N 1
ATOM 624 C CA . ILE A 1 84 ? 7.067 -16.386 -19.347 1.00 97.75 84 ILE A CA 1
ATOM 625 C C . ILE A 1 84 ? 8.024 -17.288 -20.132 1.00 97.75 84 ILE A C 1
ATOM 627 O O . ILE A 1 84 ? 9.006 -16.799 -20.683 1.00 97.75 84 ILE A O 1
ATOM 631 N N . GLU A 1 85 ? 7.735 -18.585 -20.241 1.00 97.69 85 GLU A N 1
ATOM 632 C CA . GLU A 1 85 ? 8.529 -19.512 -21.053 1.00 97.69 85 GLU A CA 1
ATOM 633 C C . GLU A 1 85 ? 8.519 -19.148 -22.545 1.00 97.69 85 GLU A C 1
ATOM 635 O O . GLU A 1 85 ? 9.552 -19.281 -23.205 1.00 97.69 85 GLU A O 1
ATOM 640 N N . SER A 1 86 ? 7.385 -18.647 -23.048 1.00 98.25 86 SER A N 1
ATOM 641 C CA . SER A 1 86 ? 7.186 -18.249 -24.449 1.00 98.25 86 SER A CA 1
ATOM 642 C C . SER A 1 86 ? 7.383 -16.749 -24.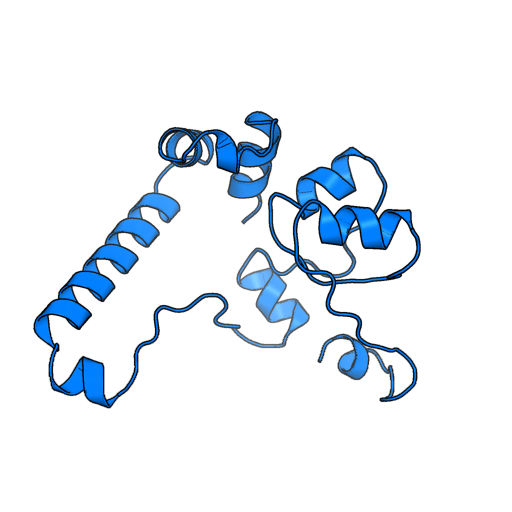717 1.00 98.25 86 SER A C 1
ATOM 644 O O . SER A 1 86 ? 7.600 -16.377 -25.864 1.00 98.25 86 SER A O 1
ATOM 646 N N . HIS A 1 87 ? 7.373 -15.902 -23.682 1.00 98.25 87 HIS A N 1
ATOM 647 C CA . HIS A 1 87 ? 7.436 -14.432 -23.775 1.00 98.25 87 HIS A CA 1
ATOM 648 C C . HIS A 1 87 ? 8.588 -13.852 -22.938 1.00 98.25 87 HIS A C 1
ATOM 650 O O . HIS A 1 87 ? 8.427 -12.907 -22.158 1.00 98.25 87 HIS A O 1
ATOM 656 N N . LYS A 1 88 ? 9.774 -14.466 -23.035 1.00 97.94 88 LYS A N 1
ATOM 657 C CA . LYS A 1 88 ? 10.942 -14.087 -22.217 1.00 97.94 88 LYS A CA 1
ATOM 658 C C . LYS A 1 88 ? 11.368 -12.637 -22.447 1.00 97.94 88 LYS A C 1
ATOM 660 O O . LYS A 1 88 ? 11.752 -11.952 -21.499 1.00 97.94 88 LYS A O 1
ATOM 665 N N . GLU A 1 89 ? 11.301 -12.164 -23.690 1.00 98.44 89 GLU A N 1
ATOM 666 C CA . GLU A 1 89 ? 11.699 -10.799 -24.033 1.00 98.44 89 GLU A CA 1
ATOM 667 C C . GLU A 1 89 ? 10.709 -9.770 -23.467 1.00 98.44 89 GLU A C 1
ATOM 669 O O . GLU A 1 89 ? 11.117 -8.776 -22.861 1.00 98.44 89 GLU A O 1
ATOM 674 N N . GLU A 1 90 ? 9.407 -10.020 -23.597 1.00 98.31 90 GLU A N 1
ATOM 675 C CA . GLU A 1 90 ? 8.345 -9.185 -23.039 1.00 98.31 90 GLU A CA 1
ATOM 676 C C . GLU A 1 90 ? 8.414 -9.161 -21.514 1.00 98.31 90 GLU A C 1
ATOM 678 O O . GLU A 1 90 ? 8.347 -8.086 -20.916 1.00 98.31 90 GLU A O 1
ATOM 683 N N . ALA A 1 91 ? 8.615 -10.319 -20.880 1.00 97.50 91 ALA A N 1
ATOM 684 C CA . ALA A 1 91 ? 8.792 -10.419 -19.436 1.00 97.50 91 ALA A CA 1
ATOM 685 C C . ALA A 1 91 ? 9.960 -9.546 -18.956 1.00 97.50 91 ALA A C 1
ATOM 687 O O . ALA A 1 91 ? 9.809 -8.777 -18.004 1.00 97.50 91 ALA A O 1
ATOM 688 N N . GLN A 1 92 ? 11.102 -9.593 -19.650 1.00 97.81 92 GLN A N 1
ATOM 689 C CA . GLN A 1 92 ? 12.257 -8.763 -19.311 1.00 97.81 92 GLN A CA 1
ATOM 690 C C . GLN A 1 92 ? 11.979 -7.269 -19.526 1.00 97.81 92 GLN A C 1
ATOM 692 O O . GLN A 1 92 ? 12.376 -6.440 -18.702 1.00 97.81 92 GLN A O 1
ATOM 697 N N . LYS A 1 93 ? 11.286 -6.900 -20.610 1.00 98.38 93 LYS A N 1
ATOM 698 C CA . LYS A 1 93 ? 10.891 -5.507 -20.876 1.00 98.38 93 LYS A CA 1
ATOM 699 C C . LYS A 1 93 ? 9.956 -4.973 -19.789 1.00 98.38 93 LYS A C 1
ATOM 701 O O . LYS A 1 93 ? 10.169 -3.858 -19.315 1.00 98.38 93 LYS A O 1
ATOM 706 N N . LEU A 1 94 ? 8.980 -5.771 -19.354 1.00 98.00 94 LEU A N 1
ATOM 707 C CA . LEU A 1 94 ? 8.063 -5.420 -18.269 1.00 98.00 94 LEU A CA 1
ATOM 708 C C . LEU A 1 94 ? 8.808 -5.282 -16.940 1.00 98.00 94 LEU A C 1
ATOM 710 O O . LEU A 1 94 ? 8.682 -4.250 -16.285 1.00 98.00 94 LEU A O 1
ATOM 714 N N . ALA A 1 95 ? 9.659 -6.248 -16.579 1.00 97.25 95 ALA A N 1
ATOM 715 C CA . ALA A 1 95 ? 10.491 -6.160 -15.379 1.00 97.25 95 ALA A CA 1
ATOM 716 C C . ALA A 1 95 ? 11.357 -4.887 -15.379 1.00 97.25 95 ALA A C 1
ATOM 718 O O . ALA A 1 95 ? 11.397 -4.153 -14.391 1.00 97.25 95 ALA A O 1
ATOM 719 N N . ASN A 1 96 ? 11.984 -4.565 -16.515 1.00 98.31 96 ASN A N 1
ATOM 720 C CA . ASN A 1 96 ? 12.766 -3.341 -16.675 1.00 98.31 96 ASN A CA 1
ATOM 721 C C . ASN A 1 96 ? 11.910 -2.078 -16.512 1.00 98.31 96 ASN A C 1
ATOM 723 O O . ASN A 1 96 ? 12.372 -1.114 -15.901 1.00 98.31 96 ASN A O 1
ATOM 727 N N . ALA A 1 97 ? 10.688 -2.063 -17.050 1.00 98.31 97 ALA A N 1
ATOM 728 C CA . ALA A 1 97 ? 9.762 -0.948 -16.883 1.00 98.31 97 ALA A CA 1
ATOM 729 C C . ALA A 1 97 ? 9.393 -0.753 -15.405 1.00 98.31 97 ALA A C 1
ATOM 731 O O . ALA A 1 97 ? 9.547 0.354 -14.895 1.00 98.31 97 ALA A O 1
ATOM 732 N N . PHE A 1 98 ? 9.026 -1.821 -14.688 1.00 97.50 98 PHE A N 1
ATOM 733 C CA . PHE A 1 98 ? 8.733 -1.751 -13.252 1.00 97.50 98 PHE A CA 1
ATOM 734 C C . PHE A 1 98 ? 9.932 -1.251 -12.442 1.00 97.50 98 PHE A C 1
ATOM 736 O O . PHE A 1 98 ? 9.780 -0.333 -11.642 1.00 97.50 98 PHE A O 1
ATOM 743 N N . VAL A 1 99 ? 11.139 -1.777 -12.679 1.00 97.50 99 VAL A N 1
ATOM 744 C CA . VAL A 1 99 ? 12.348 -1.326 -11.967 1.00 97.50 99 VAL A CA 1
ATOM 745 C C . VAL A 1 99 ? 12.649 0.149 -12.245 1.00 97.50 99 VAL A C 1
ATOM 747 O O . VAL A 1 99 ? 13.014 0.880 -11.326 1.00 97.50 99 VAL A O 1
ATOM 750 N N . LYS A 1 100 ? 12.487 0.618 -13.489 1.00 98.25 100 LYS A N 1
ATOM 751 C CA . LYS A 1 100 ? 12.662 2.039 -13.831 1.00 98.25 100 LYS A CA 1
ATOM 752 C C . LYS A 1 100 ? 11.627 2.919 -13.131 1.00 98.25 100 LYS A C 1
ATOM 754 O O . LYS A 1 100 ? 12.004 3.948 -12.579 1.00 98.25 100 LYS A O 1
ATOM 759 N N . THR A 1 101 ? 10.363 2.502 -13.101 1.00 97.06 101 THR A N 1
ATOM 760 C CA . THR A 1 101 ? 9.294 3.231 -12.405 1.00 97.06 101 THR A CA 1
ATOM 761 C C . THR A 1 101 ? 9.525 3.267 -10.896 1.00 97.06 101 THR A C 1
ATOM 763 O O . THR A 1 101 ? 9.405 4.326 -10.294 1.00 97.06 101 THR A O 1
ATOM 766 N N . MET A 1 102 ? 9.938 2.156 -10.281 1.00 95.69 102 MET A N 1
ATOM 767 C CA . MET A 1 102 ? 10.276 2.121 -8.852 1.00 95.69 102 MET A CA 1
ATOM 768 C C . MET A 1 102 ? 11.453 3.043 -8.524 1.00 95.69 102 MET A C 1
ATOM 770 O O . MET A 1 102 ? 11.417 3.745 -7.520 1.00 95.69 102 MET A O 1
ATOM 774 N N . LYS A 1 103 ? 12.478 3.095 -9.388 1.00 97.50 103 LYS A N 1
ATOM 775 C CA . LYS A 1 103 ? 13.579 4.060 -9.246 1.00 97.50 103 LYS A CA 1
ATOM 776 C C . LYS A 1 103 ? 13.089 5.499 -9.358 1.00 97.50 103 LYS A C 1
ATOM 778 O O . LYS A 1 103 ? 13.500 6.314 -8.550 1.00 97.50 103 LYS A O 1
ATOM 783 N N . PHE A 1 104 ? 12.209 5.796 -10.316 1.00 97.50 104 PHE A N 1
ATOM 784 C CA . PHE A 1 104 ? 11.597 7.119 -10.436 1.00 97.50 104 PHE A CA 1
ATOM 785 C C . PHE A 1 104 ? 10.867 7.502 -9.142 1.00 97.50 104 PHE A C 1
ATOM 787 O O . PHE A 1 104 ? 11.166 8.546 -8.576 1.00 97.50 104 PHE A O 1
ATOM 794 N N . ILE A 1 105 ? 9.992 6.633 -8.630 1.00 95.50 105 ILE A N 1
ATOM 795 C CA . ILE A 1 105 ? 9.253 6.863 -7.378 1.00 95.50 105 ILE A CA 1
ATOM 796 C C . ILE A 1 105 ? 10.212 7.086 -6.199 1.00 95.50 105 ILE A C 1
ATOM 798 O O . ILE A 1 105 ? 9.989 7.974 -5.389 1.00 95.50 105 ILE A O 1
ATOM 802 N N . ALA A 1 106 ? 11.305 6.326 -6.118 1.00 93.81 106 ALA A N 1
ATOM 803 C CA . ALA A 1 106 ? 12.266 6.440 -5.022 1.00 93.81 106 ALA A CA 1
ATOM 804 C C . ALA A 1 106 ? 13.127 7.718 -5.055 1.00 93.81 106 ALA A C 1
ATOM 806 O O . ALA A 1 106 ? 13.767 8.032 -4.053 1.00 93.81 106 ALA A O 1
ATOM 807 N N . THR A 1 107 ? 13.202 8.428 -6.187 1.00 96.62 107 THR A N 1
ATOM 808 C CA . THR A 1 107 ? 14.088 9.597 -6.355 1.00 96.62 107 THR A CA 1
ATOM 809 C C . THR A 1 107 ? 13.360 10.914 -6.613 1.00 96.62 107 THR A C 1
ATOM 811 O O . THR A 1 107 ? 14.034 11.916 -6.830 1.00 96.62 107 THR A O 1
ATOM 814 N N . HIS A 1 108 ? 12.029 10.920 -6.644 1.00 97.75 108 HIS A N 1
ATOM 815 C CA . HIS A 1 108 ? 11.215 12.112 -6.910 1.00 97.75 108 HIS A CA 1
ATOM 816 C C . HIS A 1 108 ? 10.320 12.431 -5.714 1.00 97.75 108 HIS A C 1
ATOM 818 O O . HIS A 1 108 ? 10.036 11.563 -4.887 1.00 97.75 108 HIS A O 1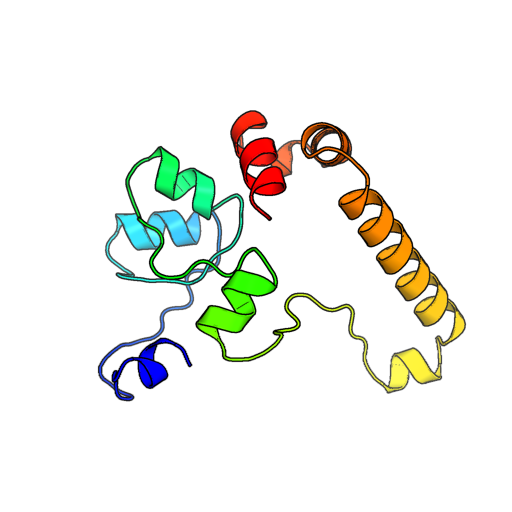
ATOM 824 N N . SER A 1 109 ? 9.880 13.684 -5.614 1.00 97.56 109 SER A N 1
ATOM 825 C CA . SER A 1 109 ? 8.982 14.112 -4.543 1.00 97.56 109 SER A CA 1
ATOM 826 C C . SER A 1 109 ? 7.570 13.538 -4.716 1.00 97.56 109 SER A C 1
ATOM 828 O O . SER A 1 109 ? 7.152 13.152 -5.812 1.00 97.56 109 SER A O 1
ATOM 830 N N . ALA A 1 110 ? 6.794 13.520 -3.630 1.00 96.25 110 ALA A N 1
ATOM 831 C CA . ALA A 1 110 ? 5.395 13.101 -3.664 1.00 96.25 110 ALA A CA 1
ATOM 832 C C . ALA A 1 110 ? 4.550 13.964 -4.623 1.00 96.25 110 ALA A C 1
ATOM 834 O O . ALA A 1 110 ? 3.646 13.454 -5.283 1.00 96.25 110 ALA A O 1
ATOM 835 N N . GLU A 1 111 ? 4.859 15.257 -4.740 1.00 97.31 111 GLU A N 1
ATOM 836 C CA . GLU A 1 111 ? 4.236 16.185 -5.684 1.00 97.31 111 GLU A CA 1
ATOM 837 C C . GLU A 1 111 ? 4.578 15.839 -7.133 1.00 97.31 111 GLU A C 1
ATOM 839 O O . GLU A 1 111 ? 3.674 15.766 -7.964 1.00 97.31 111 GLU A O 1
ATOM 844 N N . GLU A 1 112 ? 5.856 15.584 -7.429 1.00 97.81 112 GLU A N 1
ATOM 845 C CA . GLU A 1 112 ? 6.304 15.199 -8.771 1.00 97.81 112 GLU A CA 1
ATOM 846 C C . G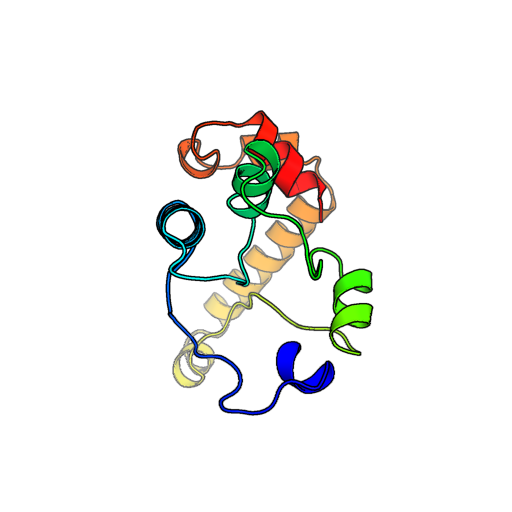LU A 1 112 ? 5.670 13.877 -9.212 1.00 97.81 112 GLU A C 1
ATOM 848 O O . GLU A 1 112 ? 5.266 13.736 -10.368 1.00 97.81 112 GLU A O 1
ATOM 853 N N . ILE A 1 113 ? 5.543 12.918 -8.290 1.00 97.12 113 ILE A N 1
ATOM 854 C CA . ILE A 1 113 ? 4.839 11.657 -8.534 1.00 97.12 113 ILE A CA 1
ATOM 855 C C . ILE A 1 113 ? 3.353 11.926 -8.775 1.00 97.12 113 ILE A C 1
ATOM 857 O O . ILE A 1 113 ? 2.806 11.443 -9.766 1.00 97.12 113 ILE A O 1
ATOM 861 N N . ALA A 1 114 ? 2.700 12.712 -7.913 1.00 96.00 114 ALA A N 1
ATOM 862 C CA . ALA A 1 114 ? 1.285 13.035 -8.058 1.00 96.00 114 ALA A CA 1
ATOM 863 C C . ALA A 1 114 ? 0.987 13.690 -9.412 1.00 96.00 114 ALA A C 1
ATOM 865 O O . ALA A 1 114 ? 0.026 13.297 -10.063 1.00 96.00 114 ALA A O 1
ATOM 866 N N . ASP A 1 115 ? 1.845 14.592 -9.893 1.00 96.50 115 ASP A N 1
ATOM 867 C CA . ASP A 1 115 ? 1.679 15.261 -11.190 1.00 96.50 115 ASP A CA 1
ATOM 868 C C . ASP A 1 115 ? 1.768 14.322 -12.402 1.00 96.50 115 ASP A C 1
ATOM 870 O O . ASP A 1 115 ? 1.333 14.684 -13.499 1.00 96.50 115 ASP A O 1
ATOM 874 N N . LYS A 1 116 ? 2.299 13.105 -12.230 1.00 96.75 116 LYS A N 1
ATOM 875 C CA . LYS A 1 116 ? 2.283 12.051 -13.257 1.00 96.75 116 LYS A CA 1
ATOM 876 C C . LYS A 1 116 ? 1.045 11.155 -13.194 1.00 96.75 116 LYS A C 1
ATOM 878 O O . LYS A 1 116 ? 0.843 10.364 -14.115 1.00 96.75 116 LYS A O 1
ATOM 883 N N . MET A 1 117 ? 0.224 11.263 -12.151 1.00 95.69 117 MET A N 1
ATOM 884 C CA . MET A 1 117 ? -0.929 10.389 -11.942 1.00 95.69 117 MET A CA 1
ATOM 885 C C . MET A 1 117 ? -2.214 10.957 -12.565 1.00 95.69 117 MET A C 1
ATOM 887 O O . MET A 1 117 ? -2.417 12.173 -12.595 1.00 95.69 117 MET A O 1
ATOM 891 N N . PRO A 1 118 ? -3.136 10.097 -13.044 1.00 95.25 118 PRO A N 1
ATOM 892 C CA . PRO A 1 118 ? -4.463 10.544 -13.455 1.00 95.25 118 PRO A CA 1
ATOM 893 C C . PRO A 1 118 ? -5.192 11.236 -12.298 1.00 95.25 118 PRO A C 1
ATOM 895 O O . PRO A 1 118 ? -5.189 10.736 -11.174 1.00 95.25 118 PRO A O 1
ATOM 898 N N . LYS A 1 119 ? -5.879 12.352 -12.573 1.00 91.56 119 LYS A N 1
ATOM 899 C CA . LYS A 1 119 ? -6.558 13.161 -11.539 1.00 91.56 119 LYS A CA 1
ATOM 900 C C . LYS A 1 119 ? -7.567 12.370 -10.701 1.00 91.56 119 LYS A C 1
ATOM 902 O O . LYS A 1 119 ? -7.757 12.682 -9.527 1.00 91.56 119 LYS A O 1
ATOM 907 N N . ASP A 1 120 ? -8.174 11.332 -11.269 1.00 89.94 120 ASP A N 1
ATOM 908 C CA . ASP A 1 120 ? -9.139 10.482 -10.565 1.00 89.94 120 ASP A CA 1
ATOM 909 C C . ASP A 1 120 ? -8.508 9.738 -9.373 1.00 89.94 120 ASP A C 1
ATOM 911 O O . ASP A 1 120 ? -9.192 9.458 -8.388 1.00 89.94 120 ASP A O 1
ATOM 915 N N . TYR A 1 121 ? -7.189 9.506 -9.392 1.00 88.38 121 TYR A N 1
ATOM 916 C CA . TYR A 1 121 ? -6.458 8.882 -8.282 1.00 88.38 121 TYR A CA 1
ATOM 917 C C . TYR A 1 121 ? -6.368 9.796 -7.057 1.00 88.38 121 TYR A C 1
ATOM 919 O O . TYR A 1 121 ? -6.264 9.305 -5.933 1.00 88.38 121 TYR A O 1
ATOM 927 N N . TYR A 1 122 ? -6.495 11.114 -7.240 1.00 89.44 122 TYR A N 1
ATOM 928 C CA . TYR A 1 122 ? -6.550 12.063 -6.125 1.00 89.44 122 TYR A CA 1
ATOM 929 C C . TYR A 1 122 ? -7.816 11.879 -5.289 1.00 89.44 122 TYR A C 1
ATOM 931 O O . TYR A 1 122 ? -7.919 12.400 -4.179 1.00 89.44 122 TYR A O 1
ATOM 939 N N . ALA A 1 123 ? -8.818 11.182 -5.838 1.00 84.94 123 ALA A N 1
ATOM 940 C CA . ALA A 1 123 ? -10.079 10.884 -5.184 1.00 84.94 123 ALA A CA 1
ATOM 941 C C . ALA A 1 123 ? -10.753 12.144 -4.595 1.00 84.94 123 ALA A C 1
ATOM 943 O O . ALA A 1 123 ? -11.315 12.101 -3.493 1.00 84.94 123 ALA A O 1
ATOM 944 N N . GLY A 1 124 ? -10.655 13.254 -5.340 1.00 87.81 124 GLY A N 1
ATOM 945 C CA . GLY A 1 124 ? -11.194 14.576 -5.013 1.00 87.81 124 GLY A CA 1
ATOM 946 C C . GLY A 1 124 ? -10.280 15.484 -4.180 1.00 87.81 124 GLY A C 1
ATOM 947 O O . GLY A 1 124 ? -10.665 16.617 -3.906 1.00 87.81 124 GLY A O 1
ATOM 948 N N . ASN A 1 125 ? -9.091 15.032 -3.761 1.00 91.56 125 ASN A N 1
ATOM 949 C CA . ASN A 1 125 ? -8.190 15.828 -2.925 1.00 91.56 125 ASN A CA 1
ATOM 950 C C . ASN A 1 125 ? -6.706 15.532 -3.221 1.00 91.56 125 ASN A C 1
ATOM 952 O O . ASN A 1 125 ? -6.144 14.566 -2.708 1.00 91.56 125 ASN A O 1
ATOM 956 N N . ARG A 1 126 ? -6.068 16.379 -4.043 1.00 93.75 126 ARG A N 1
ATOM 957 C CA . ARG A 1 126 ? -4.656 16.214 -4.431 1.00 93.75 126 ARG A CA 1
ATOM 958 C C . ARG A 1 126 ? -3.712 16.331 -3.234 1.00 93.75 126 ARG A C 1
ATOM 960 O O . ARG A 1 126 ? -2.800 15.524 -3.128 1.00 93.75 126 ARG A O 1
ATOM 967 N N . ASP A 1 127 ? -3.940 17.277 -2.330 1.00 94.44 127 ASP A N 1
ATOM 968 C CA . ASP A 1 127 ? -3.047 17.493 -1.182 1.00 94.44 127 ASP A CA 1
ATOM 969 C C . ASP A 1 127 ? -3.021 16.270 -0.260 1.00 94.44 127 ASP A C 1
ATOM 971 O O . ASP A 1 127 ? -1.960 15.826 0.169 1.00 94.44 127 ASP A O 1
ATOM 975 N N . LEU A 1 128 ? -4.188 15.660 -0.029 1.00 92.19 128 LEU A N 1
ATOM 976 C CA . LEU A 1 128 ? -4.302 14.415 0.728 1.00 92.19 128 LEU A CA 1
ATOM 977 C C . LEU A 1 128 ? -3.609 13.244 0.016 1.00 92.19 128 LEU A C 1
ATOM 979 O O . LEU A 1 128 ? -3.027 12.382 0.666 1.00 92.19 128 LEU A O 1
ATOM 983 N N . TYR A 1 129 ? -3.658 13.215 -1.317 1.00 93.31 129 TYR A N 1
ATOM 984 C CA . TYR A 1 129 ? -2.971 12.206 -2.121 1.00 93.31 129 TYR A CA 1
ATOM 985 C C . TYR A 1 129 ? -1.444 12.347 -2.040 1.00 93.31 129 TYR A C 1
ATOM 987 O O . TYR A 1 129 ? -0.753 11.359 -1.801 1.00 93.31 129 TYR A O 1
ATOM 995 N N . VAL A 1 130 ? -0.925 13.574 -2.155 1.00 95.62 130 VAL A N 1
ATOM 996 C CA . VAL A 1 130 ? 0.501 13.893 -1.960 1.00 95.62 130 VAL A CA 1
ATOM 997 C C . VAL A 1 130 ? 0.948 13.509 -0.550 1.00 95.62 130 VAL A C 1
ATOM 999 O O . VAL A 1 130 ? 1.971 12.851 -0.388 1.00 95.62 130 VAL A O 1
ATOM 1002 N N . GLN A 1 131 ? 0.157 13.845 0.473 1.00 93.06 131 GLN A N 1
ATOM 1003 C CA . GLN A 1 131 ? 0.446 13.448 1.850 1.00 93.06 131 GLN A CA 1
ATOM 1004 C C . GLN A 1 131 ? 0.509 11.920 2.006 1.00 93.06 131 GLN A C 1
ATOM 1006 O O . GLN A 1 131 ? 1.392 11.415 2.696 1.00 93.06 131 GLN A O 1
ATOM 1011 N N . GLY A 1 132 ? -0.405 11.190 1.358 1.00 91.25 132 GLY A N 1
ATOM 1012 C CA . GLY A 1 132 ? -0.400 9.728 1.339 1.00 91.25 132 GLY A CA 1
ATOM 1013 C C . GLY A 1 132 ? 0.874 9.157 0.711 1.00 91.25 132 GLY A C 1
ATOM 1014 O O . GLY A 1 132 ? 1.495 8.283 1.303 1.00 91.25 132 GLY A O 1
ATOM 1015 N N . LEU A 1 133 ? 1.306 9.696 -0.435 1.00 92.88 133 LEU A N 1
ATOM 1016 C CA . LEU A 1 133 ? 2.555 9.301 -1.102 1.00 92.88 133 LEU A CA 1
ATOM 1017 C C . LEU A 1 133 ? 3.801 9.579 -0.246 1.00 92.88 133 LEU A C 1
ATOM 1019 O O . LEU A 1 133 ? 4.735 8.786 -0.243 1.00 92.88 133 LEU A O 1
ATOM 1023 N N . ALA A 1 134 ? 3.819 10.686 0.499 1.00 91.81 134 ALA A N 1
ATOM 1024 C CA . ALA A 1 134 ? 4.927 11.029 1.391 1.00 91.81 134 ALA A CA 1
ATOM 1025 C C . ALA A 1 134 ? 4.993 10.145 2.656 1.00 91.81 134 ALA A C 1
ATOM 1027 O O . ALA A 1 134 ? 6.004 10.147 3.357 1.00 91.81 134 ALA A O 1
ATOM 1028 N N . GLY A 1 135 ? 3.920 9.411 2.971 1.00 84.88 135 GLY A N 1
ATOM 1029 C CA . GLY A 1 135 ? 3.787 8.597 4.182 1.00 84.88 135 GLY A CA 1
ATOM 1030 C C . GLY A 1 135 ? 4.566 7.277 4.187 1.00 84.88 135 GLY A C 1
ATOM 1031 O O . GLY A 1 135 ? 4.556 6.594 5.218 1.00 84.88 135 GLY A O 1
ATOM 1032 N N . GLY A 1 136 ? 5.239 6.946 3.080 1.00 69.69 136 GLY A N 1
ATOM 1033 C CA . GLY A 1 136 ? 5.879 5.649 2.845 1.00 69.69 136 GLY A CA 1
ATOM 1034 C C . GLY A 1 136 ? 5.042 4.751 1.948 1.00 69.69 136 GLY A C 1
ATOM 1035 O O . GLY A 1 136 ? 3.843 4.561 2.260 1.00 69.69 136 GLY A O 1
#

Foldseek 3Di:
DLCVVVPHDVPNDDDDPQDEDPSVVVCLVVVVDPDDDYAPPRVLVCVVVVSDDDPADCPDQVSVCVRPVHGDDDDDDDDDPVCCVVPVVVVVVVVVVVVVVVVVLVPDALLVVLVPDDPVSCVPHSVSSSVRSVVD

Sequence (136 aa):
YLAVRNGLKPGDYTLLPVGAGNTFIAAVKQDQIQAGMTTEPTIAKLLKTGEASILVDMRTPEKTKEALGGPYPAASFYVQSAWIESHKEEAQKLANAFVKTMKFIATHSAEEIADKMPKDYYAGNRDLYVQGLAGG

Secondary structure (DSSP, 8-state):
-HHHHTTPPTTSS------STHHHHHHHHTTS-S-----TTHHHHHHHHTS---S---SSHHHHHHHHSS----S-----HHHHHH-HHHHHHHHHHHHHHHHHHHHS-HHHHHTTS-GGGGTT-HHHHHHHHHT-